Protein AF-A0A529QUU0-F1 (afdb_monomer)

Sequence (145 aa):
MWSRRPATCHAGVFCFAESCGRASVVFWCPLWCVHVLPVIAERLPASSPTPPFELSALPCRAIVLLAPDKSQHVLLRNADHALQLAVSGANILHPVCLHTQAIWPAVLLKHRLRGLECLNALSLGQQLPPRLFAPEKRGVRLSFV

pLDDT: mean 79.12, std 20.76, range [31.8, 96.94]

Secondary structure (DSSP, 8-state):
----PPP------------TTS-------TTT-TTSEEEEEEEPPTT-SSPPB-GGGSSSEEEEEE-TTS-EEEEEEETTEEEEEEEEES-TTS-EEEE--S---HHHHHHHHHHHHHHHHHHTTPPP-GGGS---TTGGGG---

Nearest PDB structures (foldseek):
  5hr9-assembly2_B  TM=6.001E-01  e=4.656E-01  African swine fever virus
  8ile-assembly1_A  TM=6.033E-01  e=5.593E-01  African swine fever virus BA71V
  8ild-assembly1_B  TM=6.026E-01  e=6.719E-01  African swine fever virus BA71V
  2qa4-assembly1_Q  TM=3.838E-01  e=2.914E+00  Haloarcula marismortui
  8hl5-assembly1_L21E  TM=4.213E-01  e=4.752E+00  Sulfolobus acidocaldarius DSM 639

Mean predicted aligned error: 10.31 Å

Foldseek 3Di:
DDDDDDDPDPDDDDDPPPPPDDDDDDDDDVVNDLLAAEKEWAADDPPDPDWFDAPVPFPFDWDWDQDPVRWIWIWTDFPSDIGIYTYDYDDNNDGTHIDDDPDDDPVSVLSNVLNVVQVVCRVVNHGRDCVSPDPDPCPVVPPDD

Radius of gyration: 16.93 Å; Cα contacts (8 Å, |Δi|>4): 180; chains: 1; bounding box: 60×31×43 Å

Structure (mmCIF, N/CA/C/O backbone):
data_AF-A0A529QUU0-F1
#
_entry.id   AF-A0A529QUU0-F1
#
loop_
_atom_site.group_PDB
_atom_site.id
_atom_site.type_symbol
_atom_site.label_atom_id
_atom_site.label_alt_id
_atom_site.label_comp_id
_atom_site.label_asym_id
_atom_site.label_entity_id
_atom_site.label_seq_id
_atom_site.pdbx_PDB_ins_code
_atom_site.Cartn_x
_atom_site.Cartn_y
_atom_site.Cartn_z
_atom_site.occupancy
_atom_site.B_iso_or_equiv
_atom_site.auth_seq_id
_atom_site.auth_comp_id
_atom_site.auth_asym_id
_atom_site.auth_atom_id
_atom_site.pdbx_PDB_model_num
ATOM 1 N N . MET A 1 1 ? 7.956 -19.078 -27.436 1.00 33.81 1 MET A N 1
ATOM 2 C CA . MET A 1 1 ? 7.760 -17.638 -27.714 1.00 33.81 1 MET A CA 1
ATOM 3 C C . MET A 1 1 ? 6.256 -17.386 -27.811 1.00 33.81 1 MET A C 1
ATOM 5 O O . MET A 1 1 ? 5.671 -17.629 -28.855 1.00 33.81 1 MET A O 1
ATOM 9 N N . TRP A 1 2 ? 5.594 -17.043 -26.699 1.00 31.80 2 TRP A N 1
ATOM 10 C CA . TRP A 1 2 ? 4.138 -16.829 -26.667 1.00 31.80 2 TRP A CA 1
ATOM 11 C C . TRP A 1 2 ? 3.824 -15.345 -26.489 1.00 31.80 2 TRP A C 1
ATOM 13 O O . TRP A 1 2 ? 4.124 -14.752 -25.456 1.00 31.80 2 TRP A O 1
ATOM 23 N N . SER A 1 3 ? 3.227 -14.764 -27.528 1.00 34.69 3 SER A N 1
ATOM 24 C CA . SER A 1 3 ? 2.717 -13.395 -27.558 1.00 34.69 3 SER A CA 1
ATOM 25 C C . SER A 1 3 ? 1.354 -13.350 -26.864 1.00 34.69 3 SER A C 1
ATOM 27 O O . SER A 1 3 ? 0.380 -13.916 -27.362 1.00 34.69 3 SER A O 1
ATOM 29 N N . ARG A 1 4 ? 1.277 -12.709 -25.691 1.00 44.31 4 ARG A N 1
ATOM 30 C CA . ARG A 1 4 ? -0.004 -12.380 -25.051 1.00 44.31 4 ARG A CA 1
ATOM 31 C C . ARG A 1 4 ? -0.532 -11.097 -25.683 1.00 44.31 4 ARG A C 1
ATOM 33 O O . ARG A 1 4 ? 0.007 -10.021 -25.444 1.00 44.31 4 ARG A O 1
ATOM 40 N N . ARG A 1 5 ? -1.594 -11.210 -26.481 1.00 37.31 5 ARG A N 1
ATOM 41 C CA . ARG A 1 5 ? -2.383 -10.047 -26.909 1.00 37.31 5 ARG A CA 1
ATOM 42 C C . ARG A 1 5 ? -3.050 -9.423 -25.670 1.00 37.31 5 ARG A C 1
ATOM 44 O O . ARG A 1 5 ? -3.604 -10.178 -24.868 1.00 37.31 5 ARG A O 1
ATOM 51 N N . PRO A 1 6 ? -3.013 -8.094 -25.484 1.00 38.84 6 PRO A N 1
ATOM 52 C CA . PRO A 1 6 ? -3.723 -7.456 -24.386 1.00 38.84 6 PRO A CA 1
ATOM 53 C C . PRO A 1 6 ? -5.230 -7.551 -24.641 1.00 38.84 6 PRO A C 1
ATOM 55 O O . PRO A 1 6 ? -5.727 -7.093 -25.668 1.00 38.84 6 PRO A O 1
ATOM 58 N N . ALA A 1 7 ? -5.954 -8.175 -23.711 1.00 40.62 7 ALA A N 1
ATOM 59 C CA . ALA A 1 7 ? -7.406 -8.117 -23.694 1.00 40.62 7 ALA A CA 1
ATOM 60 C C . ALA A 1 7 ? -7.826 -6.658 -23.466 1.00 40.62 7 ALA A C 1
ATOM 62 O O . ALA A 1 7 ? -7.434 -6.030 -22.481 1.00 40.62 7 ALA A O 1
ATOM 63 N N . THR A 1 8 ? -8.592 -6.110 -24.403 1.00 40.22 8 THR A N 1
ATOM 64 C CA . THR A 1 8 ? -9.205 -4.788 -24.299 1.00 40.22 8 THR A CA 1
ATOM 65 C C . THR A 1 8 ? -10.312 -4.837 -23.252 1.00 40.22 8 THR A C 1
ATOM 67 O O . THR A 1 8 ? -11.460 -5.158 -23.553 1.00 40.22 8 THR A O 1
ATOM 70 N N . CYS A 1 9 ? -9.966 -4.545 -22.002 1.00 39.34 9 CYS A N 1
ATOM 71 C CA . CYS A 1 9 ? -10.946 -4.298 -20.954 1.00 39.34 9 CYS A CA 1
ATOM 72 C C . CYS A 1 9 ? -11.428 -2.848 -21.085 1.00 39.34 9 CYS A C 1
ATOM 74 O O . CYS A 1 9 ? -10.652 -1.912 -20.891 1.00 39.34 9 CYS A O 1
ATOM 76 N N . HIS A 1 10 ? -12.701 -2.658 -21.438 1.00 33.59 10 HIS A N 1
ATOM 77 C CA . HIS A 1 10 ? -13.349 -1.348 -21.391 1.00 33.59 10 HIS A CA 1
ATOM 78 C C . HIS A 1 10 ? -13.259 -0.758 -19.976 1.00 33.59 10 HIS A C 1
ATOM 80 O O . HIS A 1 10 ? -13.291 -1.495 -18.989 1.00 33.59 10 HIS A O 1
ATOM 86 N N . ALA A 1 11 ? -13.153 0.571 -19.884 1.00 41.28 11 ALA A N 1
ATOM 87 C CA . ALA A 1 11 ? -13.073 1.317 -18.632 1.00 41.28 11 ALA A CA 1
ATOM 88 C C . ALA A 1 11 ? -14.357 1.145 -17.796 1.00 41.28 11 ALA A C 1
ATOM 90 O O . ALA A 1 11 ? -15.289 1.943 -17.868 1.00 41.28 11 ALA A O 1
ATOM 91 N N . GLY A 1 12 ? -14.411 0.067 -17.017 1.00 31.97 12 GLY A N 1
ATOM 92 C CA . GLY A 1 12 ? -15.415 -0.159 -15.990 1.00 31.97 12 GLY A CA 1
ATOM 93 C C . GLY A 1 12 ? -15.126 0.709 -14.768 1.00 31.97 12 GLY A C 1
ATOM 94 O O . GLY A 1 12 ? -13.986 0.841 -14.328 1.00 31.97 12 GLY A O 1
ATOM 95 N N . VAL A 1 13 ? -16.173 1.312 -14.210 1.00 33.03 13 VAL A N 1
ATOM 96 C CA . VAL A 1 13 ? -16.110 2.063 -12.952 1.00 33.03 13 VAL A CA 1
ATOM 97 C C . VAL A 1 13 ? -15.692 1.115 -11.823 1.00 33.03 13 VAL A C 1
ATOM 99 O O . VAL A 1 13 ? -16.396 0.147 -11.533 1.00 33.03 13 VAL A O 1
ATOM 102 N N . PHE A 1 14 ? -14.559 1.405 -11.178 1.00 37.00 14 PHE A N 1
ATOM 103 C CA . PHE A 1 14 ? -14.052 0.641 -10.039 1.00 37.00 14 PHE A CA 1
ATOM 104 C C . PHE A 1 14 ? -15.028 0.739 -8.867 1.00 37.00 14 PHE A C 1
ATOM 106 O O . PHE A 1 14 ? -15.216 1.805 -8.283 1.00 37.00 14 PHE A O 1
ATOM 113 N N . CYS A 1 15 ? -15.665 -0.381 -8.544 1.00 37.62 15 CYS A N 1
ATOM 114 C CA . CYS A 1 15 ? -16.454 -0.524 -7.332 1.00 37.62 15 CYS A CA 1
ATOM 115 C C . CYS A 1 15 ? -15.495 -0.965 -6.229 1.00 37.62 15 CYS A C 1
ATOM 117 O O . CYS A 1 15 ? -14.910 -2.043 -6.328 1.00 37.62 15 CYS A O 1
ATOM 119 N N . PHE A 1 16 ? -15.323 -0.157 -5.185 1.00 46.66 16 PHE A N 1
ATOM 120 C CA . PHE A 1 16 ? -14.857 -0.705 -3.919 1.00 46.66 16 PHE A CA 1
ATOM 121 C C . PHE A 1 16 ? -16.006 -1.574 -3.427 1.00 46.66 16 PHE A C 1
ATOM 123 O O . PHE A 1 16 ? -17.031 -1.051 -3.020 1.00 46.66 16 PHE A O 1
ATOM 130 N N . ALA A 1 17 ? -15.898 -2.892 -3.584 1.00 41.56 17 ALA A N 1
ATOM 131 C CA . ALA A 1 17 ? -16.876 -3.809 -3.025 1.00 41.56 17 ALA A CA 1
ATOM 132 C C . ALA A 1 17 ? -16.713 -3.801 -1.500 1.00 41.56 17 ALA A C 1
ATOM 134 O O . ALA A 1 17 ? -16.091 -4.691 -0.924 1.00 41.56 17 ALA A O 1
ATOM 135 N N . GLU A 1 18 ? -17.230 -2.767 -0.846 1.00 45.91 18 GLU A N 1
ATOM 136 C CA . GLU A 1 18 ? -17.454 -2.785 0.586 1.00 45.91 18 GLU A CA 1
ATOM 137 C C . GLU A 1 18 ? -18.806 -3.461 0.804 1.00 45.91 18 GLU A C 1
ATOM 139 O O . GLU A 1 18 ? -19.863 -2.845 0.905 1.00 45.91 18 GLU A O 1
ATOM 144 N N . SER A 1 19 ? -18.781 -4.796 0.760 1.00 39.91 19 SER A N 1
ATOM 145 C CA . SER A 1 19 ? -19.935 -5.609 1.123 1.00 39.91 19 SER A CA 1
ATOM 146 C C . SER A 1 19 ? -20.286 -5.306 2.575 1.00 39.91 19 SER A C 1
ATOM 148 O O . SER A 1 19 ? -19.638 -5.806 3.497 1.00 39.91 19 SER A O 1
ATOM 150 N N . CYS A 1 20 ? -21.340 -4.519 2.766 1.00 43.75 20 CYS A N 1
ATOM 151 C CA . CYS A 1 20 ? -22.025 -4.359 4.035 1.00 43.75 20 CYS A CA 1
ATOM 152 C C . CYS A 1 20 ? -22.290 -5.761 4.630 1.00 43.75 20 CYS A C 1
ATOM 154 O O . CYS A 1 20 ? -23.001 -6.573 4.041 1.00 43.75 20 CYS A O 1
ATOM 156 N N . GLY A 1 21 ? -21.642 -6.093 5.753 1.00 44.62 21 GLY A N 1
ATOM 157 C CA . GLY A 1 21 ? -22.068 -7.188 6.633 1.00 44.62 21 GLY A CA 1
ATOM 158 C C . GLY A 1 21 ? -21.208 -8.456 6.754 1.00 44.62 21 GLY A C 1
ATOM 159 O O . GLY A 1 21 ? -21.431 -9.195 7.709 1.00 44.62 21 GLY A O 1
ATOM 160 N N . ARG A 1 22 ? -20.209 -8.750 5.903 1.00 47.72 22 ARG A N 1
ATOM 161 C CA . ARG A 1 22 ? -19.326 -9.929 6.110 1.00 47.72 22 ARG A CA 1
ATOM 162 C C . ARG A 1 22 ? -17.887 -9.675 5.672 1.00 47.72 22 ARG A C 1
ATOM 164 O O . ARG A 1 22 ? -17.635 -8.985 4.696 1.00 47.72 22 ARG A O 1
ATOM 171 N N . ALA A 1 23 ? -16.954 -10.265 6.418 1.00 56.91 23 ALA A N 1
ATOM 172 C CA . ALA A 1 23 ? -15.499 -10.109 6.372 1.00 56.91 23 ALA A CA 1
ATOM 173 C C . ALA A 1 23 ? -14.811 -10.569 5.063 1.00 56.91 23 ALA A C 1
ATOM 175 O O . ALA A 1 23 ? -13.767 -11.220 5.111 1.00 56.91 23 ALA A O 1
ATOM 176 N N . SER A 1 24 ? -15.366 -10.259 3.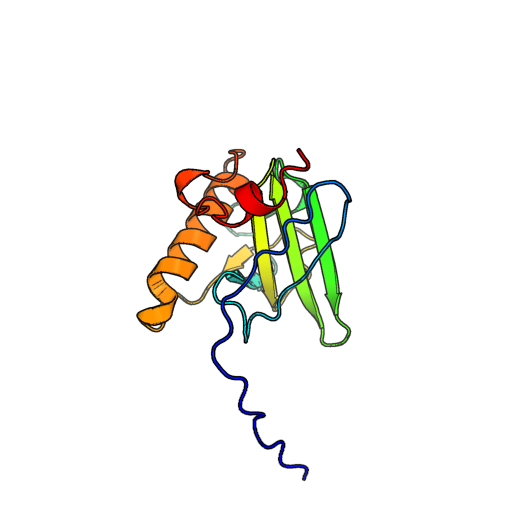889 1.00 64.56 24 SER A N 1
ATOM 177 C CA . SER A 1 24 ? -14.708 -10.538 2.617 1.00 64.56 24 SER A CA 1
ATOM 178 C C . SER A 1 24 ? -13.457 -9.675 2.488 1.00 64.56 24 SER A C 1
ATOM 180 O O . SER A 1 24 ? -13.497 -8.450 2.643 1.00 64.56 24 SER A O 1
ATOM 182 N N . VAL A 1 25 ? -12.339 -10.332 2.209 1.00 78.94 25 VAL A N 1
ATOM 183 C CA . VAL A 1 25 ? -11.059 -9.693 1.924 1.00 78.94 25 VAL A CA 1
ATOM 184 C C . VAL A 1 25 ? -10.872 -9.734 0.415 1.00 78.94 25 VAL A C 1
ATOM 186 O O . VAL A 1 25 ? -10.774 -10.812 -0.164 1.00 78.94 25 VAL A O 1
ATOM 189 N N . VAL A 1 26 ? -10.852 -8.564 -0.220 1.00 84.38 26 VAL A N 1
ATOM 190 C CA . VAL A 1 26 ? -10.652 -8.429 -1.667 1.00 84.38 26 VAL A CA 1
ATOM 191 C C . VAL A 1 26 ? -9.314 -7.744 -1.904 1.00 84.38 26 VAL A C 1
ATOM 193 O O . VAL A 1 26 ? -9.056 -6.680 -1.345 1.00 84.38 26 VAL A O 1
ATOM 196 N N . PHE A 1 27 ? -8.479 -8.352 -2.744 1.00 88.62 27 PHE A N 1
ATOM 197 C CA . PHE A 1 27 ? -7.227 -7.767 -3.208 1.00 88.62 27 PHE A CA 1
ATOM 198 C C . PHE A 1 27 ? -7.354 -7.395 -4.681 1.00 88.62 27 PHE A C 1
ATOM 200 O O . PHE A 1 27 ? -7.685 -8.228 -5.524 1.00 88.62 27 PHE A O 1
ATOM 207 N N . TRP A 1 28 ? -7.069 -6.138 -4.995 1.00 90.56 28 TRP A N 1
ATOM 208 C CA . TRP A 1 28 ? -7.067 -5.629 -6.358 1.00 90.56 28 TRP A CA 1
ATOM 209 C C . TRP A 1 28 ? -5.700 -5.790 -7.013 1.00 90.56 28 TRP A C 1
ATOM 211 O O . TRP A 1 28 ? -4.662 -5.602 -6.378 1.00 90.56 28 TRP A O 1
ATOM 221 N N . CYS A 1 29 ? -5.694 -6.071 -8.314 1.00 87.94 29 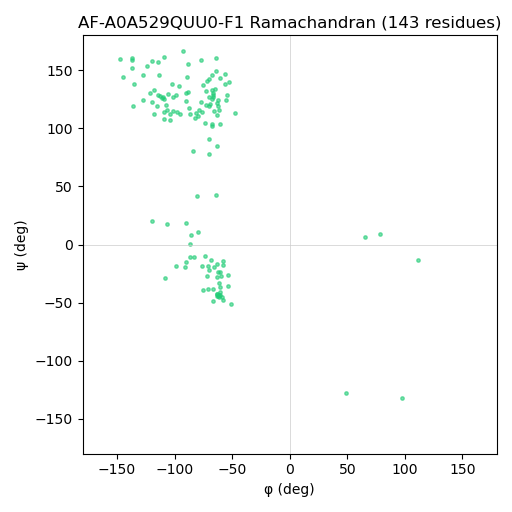CYS A N 1
ATOM 222 C CA . CYS A 1 29 ? -4.466 -6.058 -9.096 1.00 87.94 29 CYS A CA 1
ATOM 223 C C . CYS A 1 29 ? -3.964 -4.605 -9.259 1.00 87.94 29 CYS A C 1
ATOM 225 O O . CYS A 1 29 ? -4.726 -3.762 -9.750 1.00 87.94 29 CYS A O 1
ATOM 227 N N . PRO A 1 30 ? -2.697 -4.290 -8.918 1.00 88.19 30 PRO A N 1
ATOM 228 C CA . PRO A 1 30 ? -2.155 -2.929 -9.006 1.00 88.19 30 PRO A CA 1
ATOM 229 C C . PRO A 1 30 ? -2.058 -2.386 -10.439 1.00 88.19 30 PRO A C 1
ATOM 231 O O . PRO A 1 30 ? -1.982 -1.175 -10.623 1.00 88.19 30 PRO A O 1
ATOM 234 N N . LEU A 1 31 ? -2.084 -3.262 -11.451 1.00 87.12 31 LEU A N 1
ATOM 235 C CA . LEU A 1 31 ? -2.117 -2.865 -12.864 1.00 87.12 31 LEU A CA 1
ATOM 236 C C . LEU A 1 31 ? -3.467 -2.271 -13.275 1.00 87.12 31 LEU A C 1
ATOM 238 O O . LEU A 1 31 ? -3.528 -1.472 -14.203 1.00 87.12 31 LEU A O 1
ATOM 242 N N . TRP A 1 32 ? -4.539 -2.668 -12.590 1.00 87.62 32 TRP A N 1
ATOM 243 C CA . TRP A 1 32 ? -5.900 -2.273 -12.936 1.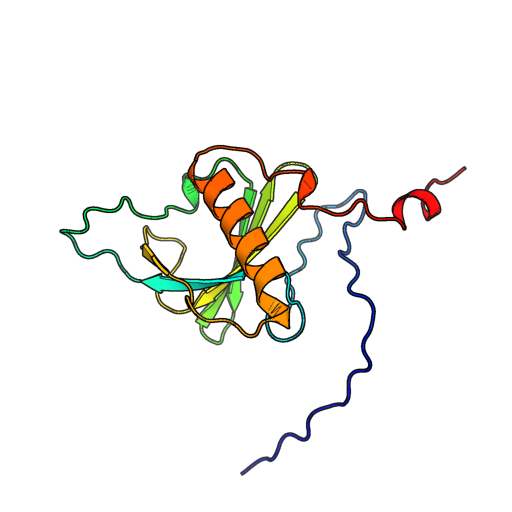00 87.62 32 TRP A CA 1
ATOM 244 C C . TRP A 1 32 ? -6.481 -1.285 -11.930 1.00 87.62 32 TRP A C 1
ATOM 246 O O . TRP A 1 32 ? -7.278 -0.447 -12.318 1.00 87.62 32 TRP A O 1
ATOM 256 N N . CYS A 1 33 ? -6.073 -1.317 -10.660 1.00 89.56 33 CYS A N 1
ATOM 257 C CA . CYS A 1 33 ? -6.604 -0.423 -9.634 1.00 89.56 33 CYS A CA 1
ATOM 258 C C . CYS A 1 33 ? -5.573 0.625 -9.198 1.00 89.56 33 CYS A C 1
ATOM 260 O O . CYS A 1 33 ? -4.646 0.341 -8.439 1.00 89.56 33 CYS A O 1
ATOM 262 N N . VAL A 1 34 ? -5.796 1.876 -9.609 1.00 89.50 34 VAL A N 1
ATOM 263 C CA . VAL A 1 34 ? -4.931 3.027 -9.277 1.00 89.50 34 VAL A CA 1
ATOM 264 C C . VAL A 1 34 ? -4.861 3.347 -7.777 1.00 89.50 34 VAL A C 1
ATOM 266 O O . VAL A 1 34 ? -3.954 4.053 -7.343 1.00 89.50 34 VAL A O 1
ATOM 269 N N . HIS A 1 35 ? -5.799 2.824 -6.981 1.00 90.44 35 HIS A N 1
ATOM 270 C CA . HIS A 1 35 ? -5.857 3.014 -5.529 1.00 90.44 35 HIS A CA 1
ATOM 271 C C . HIS A 1 35 ? -4.950 2.057 -4.749 1.00 90.44 35 HIS A C 1
ATOM 273 O O . HIS A 1 35 ? -4.747 2.262 -3.555 1.00 90.44 35 HIS A O 1
ATOM 279 N N . VAL A 1 36 ? -4.392 1.034 -5.405 1.00 93.75 36 VAL A N 1
ATOM 280 C CA . VAL A 1 36 ? -3.354 0.194 -4.803 1.00 93.75 36 VAL A CA 1
ATOM 281 C C . VAL A 1 36 ? -2.042 0.970 -4.834 1.00 93.75 36 VAL A C 1
ATOM 283 O O . VAL A 1 36 ? -1.590 1.384 -5.907 1.00 93.75 36 VAL A O 1
ATOM 286 N N . LEU A 1 37 ? -1.433 1.180 -3.668 1.00 96.12 37 LEU A N 1
ATOM 287 C CA . LEU A 1 37 ? -0.166 1.892 -3.534 1.00 96.12 37 LEU A CA 1
ATOM 288 C C . LEU A 1 37 ? 1.007 0.911 -3.721 1.00 96.12 37 LEU A C 1
ATOM 290 O O . LEU A 1 37 ? 1.193 0.032 -2.879 1.00 96.12 37 LEU A O 1
ATOM 294 N N . PRO A 1 38 ? 1.799 1.018 -4.801 1.00 95.81 38 PRO A N 1
ATOM 295 C CA . PRO A 1 38 ? 3.008 0.236 -4.954 1.00 95.81 38 PRO A CA 1
ATOM 296 C C . PRO A 1 38 ? 4.080 0.773 -4.011 1.00 95.81 38 PRO A C 1
ATOM 298 O O . PRO A 1 38 ? 4.331 1.978 -3.973 1.00 95.81 38 PRO A O 1
ATOM 301 N N . VAL A 1 39 ? 4.722 -0.132 -3.285 1.00 96.00 39 VAL A N 1
ATOM 302 C CA . VAL A 1 39 ? 5.859 0.166 -2.418 1.00 96.00 39 VAL A CA 1
ATOM 303 C C . VAL A 1 39 ? 6.934 -0.904 -2.585 1.00 96.00 39 VAL A C 1
ATOM 305 O O . VAL A 1 39 ? 6.662 -2.060 -2.921 1.00 96.00 39 VAL A O 1
ATOM 308 N N . ILE A 1 40 ? 8.175 -0.511 -2.355 1.00 95.12 40 ILE A N 1
ATOM 309 C CA . ILE A 1 40 ? 9.338 -1.387 -2.357 1.00 95.12 40 ILE A CA 1
ATOM 310 C C . ILE A 1 40 ? 9.770 -1.537 -0.903 1.00 95.12 40 ILE A C 1
ATOM 312 O O . ILE A 1 40 ? 10.057 -0.545 -0.241 1.00 95.12 40 ILE A O 1
ATOM 316 N N . ALA A 1 41 ? 9.768 -2.768 -0.406 1.00 95.12 41 ALA A N 1
ATOM 317 C CA . ALA A 1 41 ? 10.298 -3.104 0.901 1.00 95.12 41 ALA A CA 1
ATOM 318 C C . ALA A 1 41 ? 11.780 -3.456 0.765 1.00 95.12 41 ALA A C 1
ATOM 320 O O . ALA A 1 41 ? 12.150 -4.380 0.038 1.00 95.12 41 ALA A O 1
ATOM 321 N N . GLU A 1 42 ? 12.625 -2.749 1.499 1.00 93.94 42 GLU A N 1
ATOM 322 C CA . GLU A 1 42 ? 14.052 -3.027 1.598 1.00 93.94 42 GLU A CA 1
ATOM 323 C C . GLU A 1 42 ? 14.400 -3.469 3.018 1.00 93.94 42 GLU A C 1
ATOM 325 O O . GLU A 1 42 ? 13.793 -3.031 3.998 1.00 93.94 42 GLU A O 1
ATOM 330 N N . ARG A 1 43 ? 15.373 -4.376 3.145 1.00 90.81 43 ARG A N 1
ATOM 331 C CA . ARG A 1 43 ? 15.870 -4.763 4.469 1.00 90.81 43 ARG A CA 1
ATOM 332 C C . ARG A 1 43 ? 16.589 -3.572 5.082 1.00 90.81 43 ARG A C 1
ATOM 334 O O . ARG A 1 43 ? 17.426 -2.962 4.421 1.00 90.81 43 ARG A O 1
ATOM 341 N N . LEU A 1 44 ? 16.288 -3.280 6.342 1.00 82.75 44 LEU A N 1
ATOM 342 C CA . LEU A 1 44 ? 16.918 -2.167 7.033 1.00 82.75 44 LEU A CA 1
ATOM 343 C C . LEU A 1 44 ? 18.416 -2.464 7.248 1.00 82.75 44 LEU A C 1
ATOM 345 O O . LEU A 1 44 ? 18.745 -3.500 7.834 1.00 82.75 44 LEU A O 1
ATOM 349 N N . PRO A 1 45 ? 19.337 -1.592 6.804 1.00 78.31 45 PRO A N 1
ATOM 350 C CA . PRO A 1 45 ? 20.725 -1.679 7.229 1.00 78.31 45 PRO A CA 1
ATOM 351 C C . PRO A 1 45 ? 20.823 -1.344 8.723 1.00 78.31 45 PRO A C 1
ATOM 353 O O . PRO A 1 45 ? 20.099 -0.485 9.226 1.00 78.31 45 PRO A O 1
ATOM 356 N N . ALA A 1 46 ? 21.748 -1.994 9.434 1.00 72.19 46 ALA A N 1
ATOM 357 C CA . ALA A 1 46 ? 21.895 -1.864 10.889 1.00 72.19 46 ALA A CA 1
ATOM 358 C C . ALA A 1 46 ? 22.149 -0.421 11.380 1.00 72.19 46 ALA A C 1
ATOM 360 O O . ALA A 1 46 ? 21.952 -0.134 12.555 1.00 72.19 46 ALA A O 1
ATOM 361 N N . SER A 1 47 ? 22.572 0.485 10.494 1.00 75.88 47 SER A N 1
ATOM 362 C CA . SER A 1 47 ? 22.873 1.890 10.789 1.00 75.88 47 SER A CA 1
ATOM 363 C C . SER A 1 47 ? 21.829 2.881 10.250 1.00 75.88 47 SER A C 1
ATOM 365 O O . SER A 1 47 ? 22.150 4.055 10.069 1.00 75.88 47 SER A O 1
ATOM 367 N N . SER A 1 48 ? 20.615 2.434 9.906 1.00 74.69 48 SER A N 1
ATOM 368 C CA . SER A 1 48 ? 19.582 3.333 9.374 1.00 74.69 48 SER A CA 1
ATOM 369 C C . SER A 1 48 ? 19.114 4.343 10.435 1.00 74.69 48 SER A C 1
ATOM 371 O O . SER A 1 48 ? 18.710 3.923 11.520 1.00 74.69 48 SER A O 1
ATOM 373 N N . PRO A 1 49 ? 19.094 5.657 10.135 1.00 78.31 49 PRO A N 1
ATOM 374 C CA . PRO A 1 49 ? 18.567 6.674 11.046 1.00 78.31 49 PRO A CA 1
ATOM 375 C C . PRO A 1 49 ? 17.031 6.698 11.085 1.00 78.31 49 PRO A C 1
ATOM 377 O O . PRO A 1 49 ? 16.442 7.266 12.002 1.00 78.31 49 PRO A O 1
ATOM 380 N N . THR A 1 50 ? 16.369 6.119 10.080 1.00 80.88 50 THR A N 1
ATOM 381 C CA . THR A 1 50 ? 14.907 6.064 9.993 1.00 80.88 50 THR A CA 1
ATOM 382 C C . THR A 1 50 ? 14.396 4.816 10.711 1.00 80.88 50 THR A C 1
ATOM 384 O O . THR A 1 50 ? 14.922 3.728 10.439 1.00 80.88 50 THR A O 1
ATOM 387 N N . PRO A 1 51 ? 13.381 4.938 11.592 1.00 85.50 51 PRO A N 1
ATOM 388 C CA . PRO A 1 51 ? 12.775 3.778 12.230 1.00 85.50 51 PRO A CA 1
ATOM 389 C C . PRO A 1 51 ? 12.175 2.843 11.170 1.00 85.50 51 PRO A C 1
ATOM 391 O O . PRO A 1 51 ? 11.644 3.323 10.161 1.00 85.50 51 PRO A O 1
ATOM 394 N N . PRO A 1 52 ? 12.254 1.51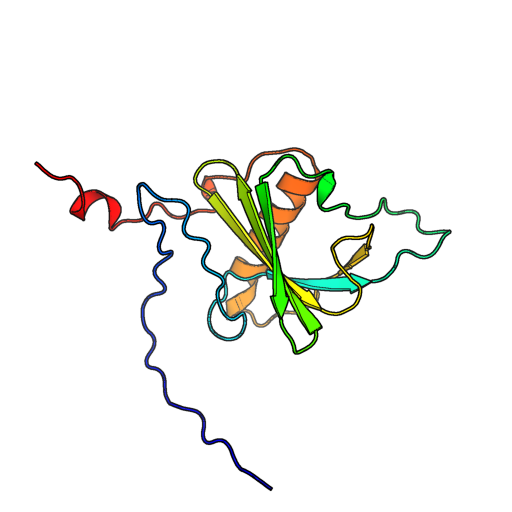8 11.368 1.00 91.62 52 PRO A N 1
ATOM 395 C CA . PRO A 1 52 ? 11.664 0.581 10.430 1.00 91.62 52 PRO A CA 1
ATOM 396 C C . PRO A 1 52 ? 10.146 0.731 10.379 1.00 91.62 52 PRO A C 1
ATOM 398 O O . PRO A 1 52 ? 9.481 1.015 11.374 1.00 91.62 52 PRO A O 1
ATOM 401 N N . PHE A 1 53 ? 9.591 0.450 9.208 1.00 92.75 53 PHE A N 1
ATOM 402 C CA . PHE A 1 53 ? 8.186 0.124 9.082 1.00 92.75 53 PHE A CA 1
ATOM 403 C C . PHE A 1 53 ? 7.951 -1.282 9.638 1.00 92.75 53 PHE A C 1
ATOM 405 O O . PHE A 1 53 ? 8.495 -2.265 9.127 1.00 92.75 53 PHE A O 1
ATOM 412 N N . GLU A 1 54 ? 7.105 -1.369 10.660 1.00 93.31 54 GLU A 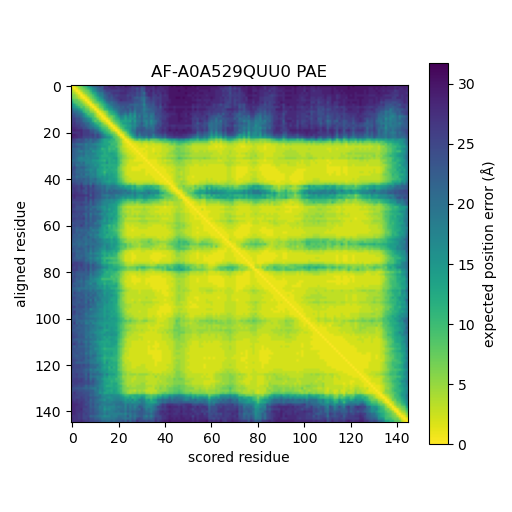N 1
ATOM 413 C CA . GLU A 1 54 ? 6.689 -2.626 11.271 1.00 93.31 54 GLU A CA 1
ATOM 414 C C . GLU A 1 54 ? 5.183 -2.807 11.123 1.00 93.31 54 GLU A C 1
ATOM 416 O O . GLU A 1 54 ? 4.383 -2.094 11.729 1.00 93.31 54 GLU A O 1
ATOM 421 N N . LEU A 1 55 ? 4.783 -3.795 10.320 1.00 94.19 55 LEU A N 1
ATOM 422 C CA . LEU A 1 55 ? 3.374 -4.040 10.023 1.00 94.19 55 LEU A CA 1
ATOM 423 C C . LEU A 1 55 ? 2.552 -4.353 11.285 1.00 94.19 55 LEU A C 1
ATOM 425 O O . LEU A 1 55 ? 1.401 -3.934 11.393 1.00 94.19 55 LEU A O 1
ATOM 429 N N . SER A 1 56 ? 3.148 -5.071 12.239 1.00 92.56 56 SER A N 1
ATOM 430 C CA . SER A 1 56 ? 2.533 -5.442 13.518 1.00 92.56 56 SER A CA 1
ATOM 431 C C . SER A 1 56 ? 2.347 -4.271 14.483 1.00 92.56 56 SER A C 1
ATOM 433 O O . SER A 1 56 ? 1.555 -4.393 15.411 1.00 92.56 56 SER A O 1
ATOM 435 N N . ALA A 1 57 ? 3.061 -3.159 14.283 1.00 92.56 57 ALA A N 1
ATOM 436 C CA . ALA A 1 57 ? 2.971 -1.978 15.140 1.00 92.56 57 ALA A CA 1
ATOM 437 C C . ALA A 1 57 ? 1.842 -1.017 14.724 1.00 92.56 57 ALA A C 1
ATOM 439 O O . ALA A 1 57 ? 1.523 -0.083 15.458 1.00 92.56 57 ALA A O 1
ATOM 440 N N . LEU A 1 58 ? 1.230 -1.221 13.551 1.00 93.06 58 LEU A N 1
ATOM 441 C CA . LEU A 1 58 ? 0.181 -0.334 13.057 1.00 93.06 58 LEU A CA 1
ATOM 442 C C . LEU A 1 58 ? -1.123 -0.496 13.859 1.00 93.06 58 LEU A C 1
ATOM 444 O O . LEU A 1 58 ? -1.549 -1.623 14.118 1.00 93.06 58 LEU A O 1
ATOM 448 N N . PRO A 1 59 ? -1.851 0.599 14.151 1.00 91.19 59 PRO A N 1
ATOM 449 C CA . PRO A 1 59 ? -3.117 0.572 14.891 1.00 91.19 59 PRO A CA 1
ATOM 450 C C . PRO A 1 59 ? -4.299 0.174 13.986 1.00 91.19 59 PRO A C 1
ATOM 452 O O . PRO A 1 59 ? -5.357 0.805 13.987 1.00 91.19 59 PRO A O 1
ATOM 455 N N . CYS A 1 60 ? -4.111 -0.818 13.118 1.00 90.31 60 CYS A N 1
ATOM 456 C CA . CYS A 1 60 ? -5.111 -1.233 12.143 1.00 90.31 60 CYS A CA 1
ATOM 457 C C . CYS A 1 60 ? -5.031 -2.736 11.885 1.00 90.31 60 CYS A C 1
ATOM 459 O O . CYS A 1 60 ? -4.012 -3.381 12.129 1.00 90.31 60 CYS A O 1
ATOM 461 N N . ARG A 1 61 ? -6.112 -3.315 11.361 1.00 91.69 61 ARG A N 1
ATOM 462 C CA . ARG A 1 61 ? -6.101 -4.722 10.969 1.00 91.69 61 ARG A CA 1
ATOM 463 C C . ARG A 1 61 ? -5.347 -4.861 9.651 1.00 91.69 61 ARG A C 1
ATOM 465 O O . ARG A 1 61 ? -5.835 -4.409 8.618 1.00 91.69 61 ARG A O 1
ATOM 472 N N . ALA A 1 62 ? -4.205 -5.536 9.680 1.00 93.69 62 ALA A N 1
ATOM 473 C CA . ALA A 1 62 ? -3.450 -5.892 8.486 1.00 93.69 62 ALA A CA 1
ATOM 474 C C . ALA A 1 62 ? -3.784 -7.317 8.024 1.00 93.69 62 ALA A C 1
ATOM 476 O O . ALA A 1 62 ? -3.868 -8.245 8.828 1.00 93.69 62 ALA A O 1
ATOM 477 N N . ILE A 1 63 ? -3.964 -7.499 6.718 1.00 94.38 63 ILE A N 1
ATOM 478 C CA . ILE A 1 63 ? -4.112 -8.813 6.086 1.00 94.38 63 ILE A CA 1
ATOM 479 C C . ILE A 1 63 ? -3.096 -8.899 4.957 1.00 94.38 63 ILE A C 1
ATOM 481 O O . ILE A 1 63 ? -3.082 -8.039 4.079 1.00 94.38 63 ILE A O 1
ATOM 485 N N . VAL A 1 64 ? -2.253 -9.929 4.985 1.00 95.19 64 VAL A N 1
ATOM 486 C CA . VAL A 1 64 ? -1.178 -10.121 4.006 1.00 95.19 64 VAL A CA 1
ATOM 487 C C . VAL A 1 64 ? -1.509 -11.302 3.106 1.00 95.19 64 VAL A C 1
ATOM 489 O O . VAL A 1 64 ? -1.771 -12.403 3.584 1.00 95.19 64 VAL A O 1
ATOM 492 N N . LEU A 1 65 ? -1.477 -11.067 1.799 1.00 93.88 65 LEU A N 1
ATOM 493 C CA . LEU A 1 65 ? -1.533 -12.090 0.766 1.00 93.88 65 LEU A CA 1
ATOM 494 C C . LEU A 1 65 ? -0.140 -12.234 0.153 1.00 93.88 65 LEU A C 1
ATOM 496 O O . LEU A 1 65 ? 0.371 -11.301 -0.466 1.00 93.88 65 LEU A O 1
ATOM 500 N N . LEU A 1 66 ? 0.456 -13.411 0.324 1.00 92.06 66 LEU A N 1
ATOM 501 C CA . LEU A 1 66 ? 1.706 -13.794 -0.325 1.00 92.06 66 LEU A CA 1
ATOM 502 C C . LEU A 1 66 ? 1.355 -14.582 -1.585 1.00 92.06 66 LEU A C 1
ATOM 504 O O . LEU A 1 66 ? 0.801 -15.678 -1.495 1.00 92.06 66 LEU A O 1
ATOM 508 N N . ALA A 1 67 ? 1.633 -14.018 -2.755 1.00 84.81 67 ALA A N 1
ATOM 509 C CA . ALA A 1 67 ? 1.380 -14.697 -4.014 1.00 84.81 67 ALA A CA 1
ATOM 510 C C . ALA A 1 67 ? 2.589 -15.562 -4.437 1.00 84.81 67 ALA A C 1
ATOM 512 O O . ALA A 1 67 ? 3.730 -15.283 -4.049 1.00 84.81 67 ALA A O 1
ATOM 513 N N . PRO A 1 68 ? 2.374 -16.618 -5.249 1.00 83.38 68 PRO A N 1
ATOM 514 C CA . PRO A 1 68 ? 3.446 -17.525 -5.680 1.00 83.38 68 PRO A CA 1
ATOM 515 C C . PRO A 1 68 ? 4.577 -16.848 -6.469 1.00 83.38 68 PRO A C 1
ATOM 517 O O . PRO A 1 68 ? 5.701 -17.342 -6.495 1.00 83.38 68 PRO A O 1
ATOM 520 N N . ASP A 1 69 ? 4.296 -15.707 -7.098 1.00 82.00 69 ASP A N 1
ATOM 521 C CA . ASP A 1 69 ? 5.256 -14.887 -7.843 1.00 82.00 69 ASP A CA 1
ATOM 522 C C . ASP A 1 69 ? 6.129 -13.998 -6.938 1.00 82.00 69 ASP A C 1
ATOM 524 O O . ASP A 1 69 ? 6.847 -13.129 -7.431 1.00 82.00 69 ASP A O 1
ATOM 528 N N . LYS A 1 70 ? 6.089 -14.226 -5.616 1.00 82.31 70 LYS A N 1
ATOM 529 C CA . LYS A 1 70 ? 6.755 -13.427 -4.575 1.00 82.31 70 LYS A CA 1
ATOM 530 C C . LYS A 1 70 ? 6.208 -12.004 -4.453 1.00 82.31 70 LYS A C 1
ATOM 532 O O . LYS A 1 70 ? 6.768 -11.217 -3.687 1.00 82.31 70 LYS A O 1
ATOM 537 N N . SER A 1 71 ? 5.130 -11.665 -5.164 1.00 84.56 71 SER A N 1
ATOM 538 C CA . SER A 1 71 ? 4.417 -10.425 -4.900 1.00 84.56 71 SER A CA 1
ATOM 539 C C . SER A 1 71 ? 3.688 -10.533 -3.565 1.00 84.56 71 SER A C 1
ATOM 541 O O . SER A 1 71 ? 3.201 -11.592 -3.156 1.00 84.56 71 SER A O 1
ATOM 543 N N . GLN A 1 72 ? 3.680 -9.427 -2.836 1.00 94.56 72 GLN A N 1
ATOM 544 C CA . GLN A 1 72 ? 3.070 -9.347 -1.524 1.00 94.56 72 GLN A CA 1
ATOM 545 C C . GLN A 1 72 ? 2.008 -8.261 -1.588 1.00 94.56 72 GLN A C 1
ATOM 547 O O . GLN A 1 72 ? 2.264 -7.148 -2.046 1.00 94.56 72 GLN A O 1
ATOM 552 N N . HIS A 1 73 ? 0.803 -8.565 -1.132 1.00 95.25 73 HIS A N 1
ATOM 553 C CA . HIS A 1 73 ? -0.259 -7.579 -1.025 1.00 95.25 73 HIS A CA 1
ATOM 554 C C . HIS A 1 73 ? -0.661 -7.421 0.427 1.00 95.25 73 HIS A C 1
ATOM 556 O O . HIS A 1 73 ? -0.890 -8.406 1.123 1.00 95.25 73 HIS A O 1
ATOM 562 N N . VAL A 1 74 ? -0.770 -6.178 0.880 1.00 96.00 74 VAL A N 1
ATOM 563 C CA . VAL A 1 74 ? -1.166 -5.868 2.254 1.00 96.00 74 VAL A CA 1
ATOM 564 C C . VAL A 1 74 ? -2.436 -5.047 2.214 1.00 96.00 74 VAL A C 1
ATOM 566 O O . VAL A 1 74 ? -2.463 -3.993 1.589 1.00 96.00 74 VAL A O 1
ATOM 569 N N . LEU A 1 75 ? -3.487 -5.522 2.872 1.00 95.19 75 LEU A N 1
ATOM 570 C CA . LEU A 1 75 ? -4.715 -4.772 3.084 1.00 95.19 75 LEU A CA 1
ATOM 571 C C . LEU A 1 75 ? -4.740 -4.273 4.528 1.00 95.19 75 LEU A C 1
ATOM 573 O O . LEU A 1 75 ? -4.850 -5.070 5.459 1.00 95.19 75 LEU A O 1
ATOM 577 N N . LEU A 1 76 ? -4.640 -2.960 4.699 1.00 93.88 76 LEU A N 1
ATOM 578 C CA . LEU A 1 76 ? -4.716 -2.263 5.978 1.00 93.88 76 LEU A CA 1
ATOM 579 C C . LEU A 1 76 ? -6.136 -1.734 6.151 1.00 93.88 76 LEU A C 1
ATOM 581 O O . LEU A 1 76 ? -6.566 -0.880 5.378 1.00 93.88 76 LEU A O 1
ATOM 585 N N . ARG A 1 77 ? -6.875 -2.250 7.133 1.00 90.12 77 ARG A N 1
ATOM 586 C CA . ARG A 1 77 ? -8.258 -1.851 7.422 1.00 90.12 77 ARG A CA 1
ATOM 587 C C . ARG A 1 77 ? -8.329 -1.104 8.744 1.00 90.12 77 ARG A C 1
ATOM 589 O O . ARG A 1 77 ? -7.899 -1.625 9.774 1.00 90.12 77 ARG A O 1
ATOM 596 N N . ASN A 1 78 ? -8.906 0.089 8.709 1.00 84.94 78 ASN A N 1
ATOM 597 C CA . ASN A 1 78 ? -9.170 0.912 9.880 1.00 84.94 78 ASN A CA 1
ATOM 598 C C . ASN A 1 78 ? -10.587 1.485 9.758 1.00 84.94 78 ASN A C 1
ATOM 600 O O . ASN A 1 78 ? -10.870 2.177 8.781 1.00 84.94 78 ASN A O 1
ATOM 604 N N . ALA A 1 79 ? -11.458 1.163 10.719 1.00 79.81 79 ALA A N 1
ATOM 605 C CA . ALA A 1 79 ? -12.894 1.440 10.648 1.00 79.81 79 ALA A CA 1
ATOM 606 C C . ALA A 1 79 ? -13.492 0.988 9.293 1.00 79.81 79 ALA A C 1
ATOM 608 O O . ALA A 1 79 ? -13.257 -0.150 8.873 1.00 79.81 79 ALA A O 1
ATOM 609 N N . ASP A 1 80 ? -14.199 1.884 8.603 1.00 78.31 80 ASP A N 1
ATOM 610 C CA . ASP A 1 80 ? -14.859 1.661 7.306 1.00 78.31 80 ASP A CA 1
ATOM 611 C C . ASP A 1 80 ? -13.948 1.981 6.109 1.00 78.31 80 ASP A C 1
ATOM 613 O O . ASP A 1 80 ? -14.394 2.286 5.005 1.00 78.31 80 ASP A O 1
ATOM 617 N N . HIS A 1 81 ? -12.633 2.030 6.327 1.00 85.62 81 HIS A N 1
ATOM 618 C CA . HIS A 1 81 ? -11.677 2.415 5.301 1.00 85.62 81 HIS A CA 1
ATOM 619 C C . HIS A 1 81 ? -10.572 1.378 5.161 1.00 85.62 81 HIS A C 1
ATOM 621 O O . HIS A 1 81 ? -10.130 0.740 6.123 1.00 85.62 81 HIS A O 1
ATOM 627 N N . ALA A 1 82 ? -10.099 1.218 3.927 1.00 89.94 82 ALA A N 1
ATOM 628 C CA . ALA A 1 82 ? -9.031 0.290 3.608 1.00 89.94 82 ALA A CA 1
ATOM 629 C C . ALA A 1 82 ? -7.989 0.920 2.682 1.00 89.94 82 ALA A C 1
ATOM 631 O O . ALA A 1 82 ? -8.321 1.595 1.707 1.00 89.94 82 ALA A O 1
ATOM 632 N N . LEU A 1 83 ? -6.719 0.648 2.966 1.00 93.69 83 LEU A N 1
ATOM 633 C CA . LEU A 1 83 ? -5.585 0.937 2.096 1.00 93.69 83 LEU A CA 1
ATOM 634 C C . LEU A 1 83 ? -4.964 -0.387 1.651 1.00 93.69 83 LEU A C 1
ATOM 636 O O . LEU A 1 83 ? -4.634 -1.225 2.486 1.00 93.69 83 LEU A O 1
ATOM 640 N N . GLN A 1 84 ? -4.775 -0.569 0.343 1.00 95.38 84 GLN A N 1
ATOM 641 C CA . GLN A 1 84 ? -4.056 -1.724 -0.187 1.00 95.38 84 GLN A CA 1
ATOM 642 C C . GLN A 1 84 ? -2.664 -1.316 -0.671 1.00 95.38 84 GLN A C 1
ATOM 644 O O . GLN A 1 84 ? -2.524 -0.396 -1.478 1.00 95.38 84 GLN A O 1
ATOM 649 N N . LEU A 1 85 ? -1.650 -2.051 -0.225 1.00 96.94 85 LEU A N 1
ATOM 650 C CA . LEU A 1 85 ? -0.275 -1.955 -0.694 1.00 96.94 85 LEU A CA 1
ATOM 651 C C . LEU A 1 85 ? 0.027 -3.113 -1.650 1.00 96.94 85 LEU A C 1
ATOM 653 O O . LEU A 1 85 ? -0.357 -4.257 -1.394 1.00 96.94 85 LEU A O 1
ATOM 657 N N . ALA A 1 86 ? 0.732 -2.824 -2.739 1.00 96.31 86 ALA A N 1
ATOM 658 C CA . ALA A 1 86 ? 1.428 -3.828 -3.537 1.00 96.31 86 ALA A CA 1
ATOM 659 C C . ALA A 1 86 ? 2.917 -3.720 -3.211 1.00 96.31 86 ALA A C 1
ATOM 661 O O . ALA A 1 86 ? 3.566 -2.745 -3.581 1.00 96.31 86 ALA A O 1
ATOM 662 N N . VAL A 1 87 ? 3.429 -4.697 -2.476 1.00 95.94 87 VAL A N 1
ATOM 663 C CA . VAL A 1 87 ? 4.783 -4.710 -1.939 1.00 95.94 87 VAL A CA 1
ATOM 664 C C . VAL A 1 87 ? 5.658 -5.613 -2.804 1.00 95.94 87 VAL A C 1
ATOM 666 O O . VAL A 1 87 ? 5.346 -6.782 -3.044 1.00 95.94 87 VAL A O 1
ATOM 669 N N . SER A 1 88 ? 6.773 -5.058 -3.260 1.00 94.06 88 SER A N 1
ATOM 670 C CA . SER A 1 88 ? 7.864 -5.798 -3.903 1.00 94.06 88 SER A CA 1
ATOM 671 C C . SER A 1 88 ? 9.126 -5.750 -3.043 1.00 94.06 88 SER A C 1
ATOM 673 O O . SER A 1 88 ? 9.282 -4.823 -2.254 1.00 94.06 88 SER A O 1
ATOM 675 N N . GLY A 1 89 ? 10.039 -6.706 -3.215 1.00 93.44 89 GLY A N 1
ATOM 676 C CA . GLY A 1 89 ? 11.314 -6.734 -2.492 1.00 93.44 89 GLY A CA 1
ATOM 677 C C . GLY A 1 89 ? 11.290 -7.647 -1.265 1.00 93.44 89 GLY A C 1
ATOM 678 O O . GLY A 1 89 ? 10.899 -8.811 -1.361 1.00 93.44 89 GLY A O 1
ATOM 679 N N . ALA A 1 90 ? 11.772 -7.143 -0.130 1.00 93.69 90 ALA A N 1
ATOM 680 C CA . ALA A 1 90 ? 11.879 -7.874 1.128 1.00 93.69 90 ALA A CA 1
ATOM 681 C C . ALA A 1 90 ? 10.508 -8.296 1.692 1.00 93.69 90 ALA A C 1
ATOM 683 O O . ALA A 1 90 ? 9.461 -7.764 1.323 1.00 93.69 90 ALA A O 1
ATOM 684 N N . ASN A 1 91 ? 10.513 -9.281 2.593 1.00 93.31 91 ASN A N 1
ATOM 685 C CA . ASN A 1 91 ? 9.299 -9.771 3.246 1.00 93.31 91 ASN A CA 1
ATOM 686 C C . ASN A 1 91 ? 8.752 -8.721 4.230 1.00 93.31 91 ASN A C 1
ATOM 688 O O . ASN A 1 91 ? 9.429 -8.386 5.200 1.00 93.31 91 ASN A O 1
ATOM 692 N N . ILE A 1 92 ? 7.524 -8.253 3.990 1.00 94.38 92 ILE A N 1
ATOM 693 C CA . ILE A 1 92 ? 6.838 -7.208 4.768 1.00 94.38 92 ILE A CA 1
ATOM 694 C C 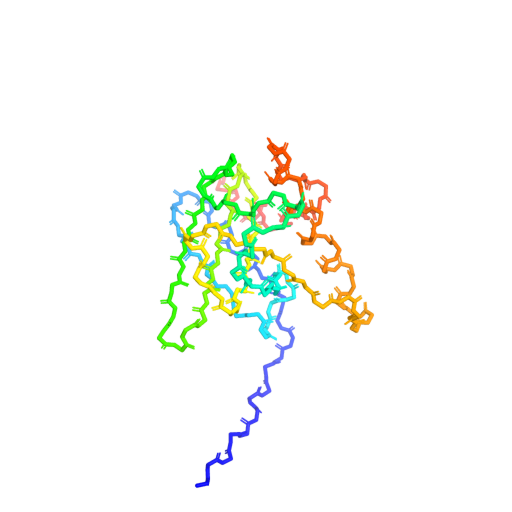. ILE A 1 92 ? 6.455 -7.644 6.189 1.00 94.38 92 ILE A C 1
ATOM 696 O O . ILE A 1 92 ? 6.090 -6.814 7.015 1.00 94.38 92 ILE A O 1
ATOM 700 N N . LEU A 1 93 ? 6.513 -8.949 6.478 1.00 93.50 93 LEU A N 1
ATOM 701 C CA . LEU A 1 93 ? 6.267 -9.494 7.816 1.00 93.50 93 LEU A CA 1
ATOM 702 C C . LEU A 1 93 ? 7.418 -9.217 8.796 1.00 93.50 93 LEU A C 1
ATOM 704 O O . LEU A 1 93 ? 7.268 -9.460 9.990 1.00 93.50 93 LEU A O 1
ATOM 708 N N . HIS A 1 94 ? 8.555 -8.724 8.305 1.00 93.56 94 HIS A N 1
ATOM 709 C CA . HIS A 1 94 ? 9.674 -8.271 9.125 1.00 93.56 94 HIS A CA 1
ATOM 710 C C . HIS A 1 94 ? 9.806 -6.743 9.067 1.00 93.56 94 HIS A C 1
ATOM 712 O O . HIS A 1 94 ? 9.302 -6.130 8.124 1.00 93.56 94 HIS A O 1
ATOM 718 N N . PRO A 1 95 ? 10.506 -6.125 10.036 1.00 93.31 95 PRO A N 1
ATOM 719 C CA . PRO A 1 95 ? 10.842 -4.707 9.975 1.00 93.31 95 PRO A CA 1
ATOM 720 C C . PRO A 1 95 ? 11.589 -4.368 8.672 1.00 93.31 95 PRO A C 1
ATOM 722 O O . PRO A 1 95 ? 12.617 -4.977 8.357 1.00 93.31 95 PRO A O 1
ATOM 725 N N . VAL A 1 96 ? 11.068 -3.412 7.899 1.00 94.38 96 VAL A N 1
ATOM 726 C CA . VAL A 1 96 ? 11.610 -3.014 6.584 1.00 94.38 96 VAL A CA 1
ATOM 727 C C . VAL A 1 96 ? 11.636 -1.499 6.423 1.00 94.38 96 VAL A C 1
ATOM 729 O O . VAL A 1 96 ? 10.910 -0.779 7.097 1.00 94.38 96 VAL A O 1
ATOM 732 N N . CYS A 1 97 ? 12.441 -1.000 5.490 1.00 93.88 97 CYS A N 1
ATOM 733 C CA . CYS A 1 97 ? 12.289 0.356 4.980 1.00 93.88 97 CYS A CA 1
ATOM 734 C C . CYS A 1 97 ? 11.345 0.333 3.771 1.00 93.88 97 CYS A C 1
ATOM 736 O O . CYS A 1 97 ? 11.509 -0.500 2.877 1.00 93.88 97 CYS A O 1
ATOM 738 N N . LEU A 1 98 ? 10.341 1.213 3.749 1.00 93.88 98 LEU A N 1
ATOM 739 C CA . LEU A 1 98 ? 9.420 1.331 2.620 1.00 93.88 98 LEU A CA 1
ATOM 740 C C . LEU A 1 98 ? 9.817 2.491 1.716 1.00 93.88 98 LEU A C 1
ATOM 742 O O . LEU A 1 98 ? 9.927 3.635 2.151 1.00 93.88 98 LEU A O 1
ATOM 746 N N . HIS A 1 99 ? 9.932 2.192 0.430 1.00 92.94 99 HIS A N 1
ATOM 747 C CA . HIS A 1 99 ? 10.210 3.155 -0.621 1.00 92.94 99 HIS A CA 1
ATOM 748 C C . HIS A 1 99 ? 9.080 3.173 -1.647 1.00 92.94 99 HIS A C 1
ATOM 750 O O . HIS A 1 99 ? 8.330 2.213 -1.817 1.00 92.94 99 HIS A O 1
ATOM 756 N N . THR A 1 100 ? 8.972 4.272 -2.379 1.00 93.62 100 THR A N 1
ATOM 757 C CA . THR A 1 100 ? 8.108 4.392 -3.554 1.00 93.62 100 THR A CA 1
ATOM 758 C C . THR A 1 100 ? 8.871 5.129 -4.643 1.00 93.62 100 THR A C 1
ATOM 760 O O . THR A 1 100 ? 9.809 5.875 -4.367 1.00 93.62 100 THR A O 1
ATOM 763 N N . GLN A 1 101 ? 8.441 4.965 -5.892 1.00 91.56 101 GLN A N 1
ATOM 764 C CA . GLN A 1 101 ? 8.850 5.873 -6.960 1.00 91.56 101 GLN A CA 1
ATOM 765 C C . GLN A 1 101 ? 8.480 7.310 -6.579 1.00 91.56 101 GLN A C 1
ATOM 767 O O . GLN A 1 101 ? 7.388 7.531 -6.063 1.00 91.56 101 GLN A O 1
ATOM 772 N N . ALA A 1 102 ? 9.375 8.261 -6.842 1.00 90.19 102 ALA A N 1
ATOM 773 C CA . ALA A 1 102 ? 9.139 9.684 -6.588 1.00 90.19 102 ALA A CA 1
ATOM 774 C C . ALA A 1 102 ? 8.521 10.412 -7.795 1.00 90.19 102 ALA A C 1
ATOM 776 O O . ALA A 1 102 ? 7.951 11.489 -7.650 1.00 90.19 102 ALA A O 1
ATOM 777 N N . ILE A 1 103 ? 8.633 9.826 -8.990 1.00 93.69 103 ILE A N 1
ATOM 778 C CA . ILE A 1 103 ? 8.139 10.400 -10.242 1.00 93.69 103 ILE A CA 1
ATOM 779 C C . ILE A 1 103 ? 7.036 9.493 -10.769 1.00 93.69 103 ILE A C 1
ATOM 781 O O . ILE A 1 103 ? 7.271 8.319 -11.059 1.00 93.69 103 ILE A O 1
ATOM 785 N N . TRP A 1 104 ? 5.833 10.045 -10.909 1.00 92.06 104 TRP A N 1
ATOM 786 C CA . TRP A 1 104 ? 4.677 9.329 -11.438 1.00 92.06 104 TRP A CA 1
ATOM 787 C C . TRP A 1 104 ? 4.085 10.053 -12.646 1.00 92.06 104 TRP A C 1
ATOM 789 O O . TRP A 1 104 ? 4.145 11.283 -12.717 1.00 92.06 104 TRP A O 1
ATOM 799 N N . PRO A 1 105 ? 3.420 9.321 -13.557 1.00 93.44 105 PRO A N 1
ATOM 800 C CA . PRO A 1 105 ? 2.520 9.929 -14.526 1.00 93.44 105 PRO A CA 1
ATOM 801 C C . PRO A 1 105 ? 1.489 10.825 -13.827 1.00 93.44 105 PRO A C 1
ATOM 803 O O . PRO A 1 105 ? 0.929 10.439 -12.797 1.00 93.44 105 PRO A O 1
ATOM 806 N N . ALA A 1 106 ? 1.185 11.987 -14.412 1.00 93.44 106 ALA A N 1
ATOM 807 C CA . ALA A 1 106 ? 0.275 12.975 -13.821 1.00 93.44 106 ALA A CA 1
ATOM 808 C C . ALA A 1 106 ? -1.097 12.381 -13.446 1.00 93.44 106 ALA A C 1
ATOM 810 O O . ALA A 1 106 ? -1.658 12.709 -12.403 1.00 93.44 106 ALA A O 1
ATOM 811 N N . VAL A 1 107 ? -1.592 11.431 -14.248 1.00 91.19 107 VAL A N 1
ATOM 812 C CA . VAL A 1 107 ? -2.860 10.719 -14.010 1.00 91.19 107 VAL A CA 1
ATOM 813 C C . VAL A 1 107 ? -2.876 9.903 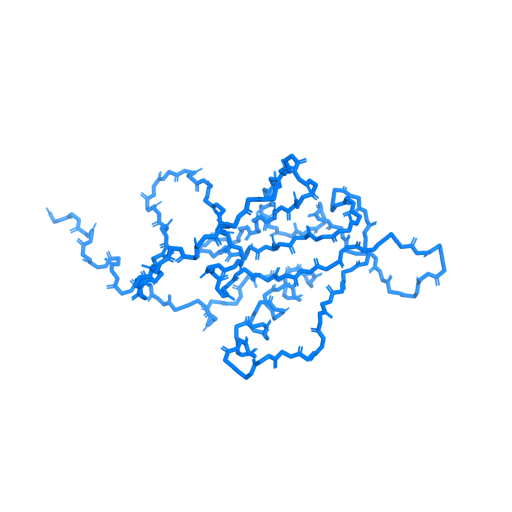-12.710 1.00 91.19 107 VAL A C 1
ATOM 815 O O . VAL A 1 107 ? -3.943 9.649 -12.160 1.00 91.19 107 VAL A O 1
ATOM 818 N N . LEU A 1 108 ? -1.710 9.504 -12.190 1.00 91.69 108 LEU A N 1
ATOM 819 C CA . LEU A 1 108 ? -1.585 8.729 -10.953 1.00 91.69 108 LEU A CA 1
ATOM 820 C C . LEU A 1 108 ? -1.248 9.593 -9.737 1.00 91.69 108 LEU A C 1
ATOM 822 O O . LEU A 1 108 ? -1.470 9.145 -8.613 1.00 91.69 108 LEU A O 1
ATOM 826 N N . LEU A 1 109 ? -0.738 10.813 -9.935 1.00 9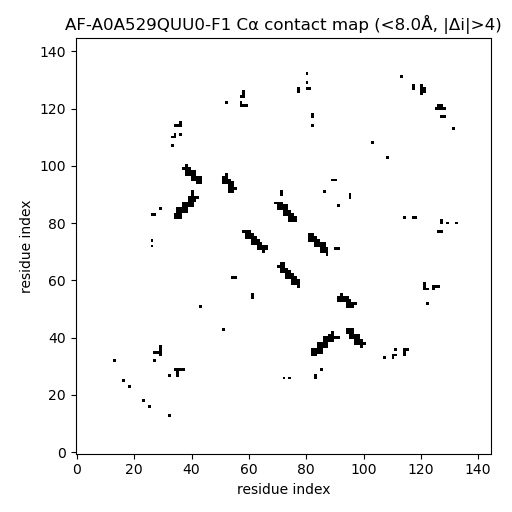3.12 109 LEU A N 1
ATOM 827 C CA . LEU A 1 109 ? -0.176 11.654 -8.874 1.00 93.12 109 LEU A CA 1
ATOM 828 C C . LEU A 1 109 ? -1.127 11.804 -7.681 1.00 93.12 109 LEU A C 1
ATOM 830 O O . LEU A 1 109 ? -0.756 11.511 -6.546 1.00 93.12 109 LEU A O 1
ATOM 834 N N . LYS A 1 110 ? -2.387 12.174 -7.938 1.00 91.94 110 LYS A N 1
ATOM 835 C CA . LYS A 1 110 ? -3.396 12.354 -6.884 1.00 91.94 110 LYS A CA 1
ATOM 836 C C . LYS A 1 110 ? -3.647 11.067 -6.089 1.00 91.94 110 LYS A C 1
ATOM 838 O O . LYS A 1 110 ? -3.783 11.115 -4.870 1.00 91.94 110 LYS A O 1
ATOM 843 N N . HIS A 1 111 ? -3.696 9.919 -6.763 1.00 91.00 111 HIS A N 1
ATOM 844 C CA . HIS A 1 111 ? -3.916 8.624 -6.116 1.00 91.00 111 HIS A CA 1
ATOM 845 C C . HIS A 1 111 ? -2.703 8.186 -5.289 1.00 91.00 111 HIS A C 1
ATOM 847 O O . HIS A 1 111 ? -2.870 7.657 -4.193 1.00 91.00 111 HIS A O 1
ATOM 853 N N . ARG A 1 112 ? -1.487 8.443 -5.787 1.00 94.69 112 ARG A N 1
ATOM 854 C CA . ARG A 1 112 ? -0.231 8.123 -5.096 1.00 94.69 112 ARG A CA 1
ATOM 855 C C . ARG A 1 112 ? -0.058 8.960 -3.837 1.00 94.69 112 ARG A C 1
ATOM 857 O O . ARG A 1 112 ? 0.161 8.389 -2.774 1.00 94.69 112 ARG A O 1
ATOM 864 N N . LEU A 1 113 ? -0.261 10.274 -3.937 1.00 94.69 113 LEU A N 1
ATOM 865 C CA . LEU A 1 113 ? -0.222 11.174 -2.784 1.00 94.69 113 LEU A CA 1
ATOM 866 C C . LEU A 1 113 ? -1.250 10.776 -1.729 1.00 94.69 113 LEU A C 1
ATOM 868 O O . LEU A 1 113 ? -0.906 10.647 -0.562 1.00 94.69 113 LEU A O 1
ATOM 872 N N . ARG A 1 114 ? -2.483 10.479 -2.147 1.00 94.38 114 ARG A N 1
ATOM 873 C CA . ARG A 1 114 ? -3.523 10.002 -1.234 1.00 94.38 114 ARG A CA 1
ATOM 874 C C . ARG A 1 114 ? -3.143 8.692 -0.537 1.00 94.38 114 ARG A C 1
ATOM 876 O O . ARG A 1 114 ? -3.376 8.547 0.658 1.00 94.38 114 ARG A O 1
ATOM 883 N N . GLY A 1 115 ? -2.579 7.731 -1.269 1.00 94.31 115 GLY A N 1
ATOM 884 C CA . GLY A 1 115 ? -2.108 6.474 -0.687 1.00 94.31 115 GLY A CA 1
ATOM 885 C C . GLY A 1 115 ? -0.999 6.693 0.344 1.00 94.31 115 GLY A C 1
ATOM 886 O O . GLY A 1 115 ? -1.044 6.101 1.420 1.00 94.31 115 GLY A O 1
ATOM 887 N N . LEU A 1 116 ? -0.038 7.569 0.039 1.00 95.81 116 LEU A N 1
ATOM 888 C CA . LEU A 1 116 ? 1.053 7.923 0.951 1.00 95.81 116 LEU A CA 1
ATOM 889 C C . LEU A 1 116 ? 0.560 8.670 2.187 1.00 95.81 116 LEU A C 1
ATOM 891 O O . LEU A 1 116 ? 1.034 8.400 3.282 1.00 95.81 116 LEU A O 1
ATOM 895 N N .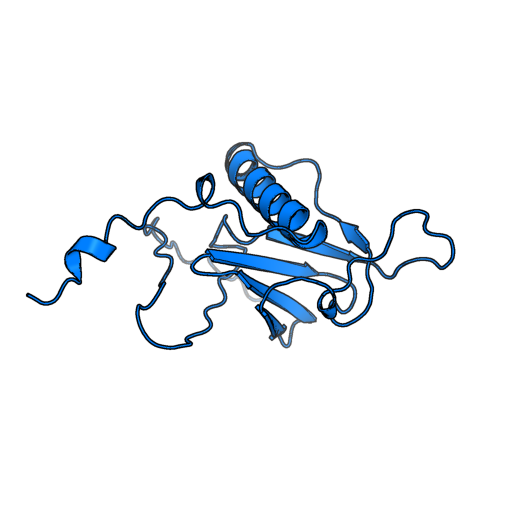 GLU A 1 117 ? -0.416 9.561 2.034 1.00 95.50 117 GLU A N 1
ATOM 896 C CA . GLU A 1 117 ? -1.048 10.263 3.149 1.00 95.50 117 GLU A CA 1
ATOM 897 C C . GLU A 1 117 ? -1.746 9.280 4.102 1.00 95.50 117 GLU A C 1
ATOM 899 O O . GLU A 1 117 ? -1.555 9.358 5.315 1.00 95.50 117 GLU A O 1
ATOM 904 N N . CYS A 1 118 ? -2.479 8.299 3.562 1.00 94.75 118 CYS A N 1
ATOM 905 C CA . CYS A 1 118 ? -3.066 7.214 4.351 1.00 94.75 118 CYS A CA 1
ATOM 906 C C . CYS A 1 118 ? -2.000 6.373 5.071 1.00 94.75 118 CYS A C 1
ATOM 908 O O . CYS A 1 118 ? -2.161 6.061 6.249 1.00 94.75 118 CYS A O 1
ATOM 910 N N . LEU A 1 119 ? -0.925 5.997 4.371 1.00 94.75 119 LEU A N 1
ATOM 911 C CA . LEU A 1 119 ? 0.157 5.201 4.952 1.00 94.75 119 LEU A CA 1
ATOM 912 C C . LEU A 1 119 ? 0.860 5.969 6.077 1.00 94.75 119 LEU A C 1
ATOM 914 O O . LEU A 1 119 ? 1.079 5.413 7.146 1.00 94.75 119 LEU A O 1
ATOM 918 N N . ASN A 1 120 ? 1.148 7.253 5.862 1.00 94.44 120 ASN A N 1
ATOM 919 C CA . ASN A 1 120 ? 1.768 8.117 6.859 1.00 94.44 120 ASN A CA 1
ATOM 920 C C . ASN A 1 120 ? 0.880 8.289 8.099 1.00 94.44 120 ASN A C 1
ATOM 922 O O . ASN A 1 120 ? 1.378 8.199 9.215 1.00 94.44 120 ASN A O 1
ATOM 926 N N . ALA A 1 121 ? -0.433 8.474 7.920 1.00 93.56 121 ALA A N 1
ATOM 927 C CA . ALA A 1 121 ? -1.376 8.535 9.036 1.00 93.56 121 ALA A CA 1
ATOM 928 C C . ALA A 1 121 ? -1.320 7.256 9.889 1.00 93.56 121 ALA A C 1
ATOM 930 O O . ALA A 1 121 ? -1.161 7.339 11.105 1.00 93.56 121 ALA A O 1
ATOM 931 N N . LEU A 1 122 ? -1.359 6.076 9.258 1.00 93.12 122 LEU A N 1
ATOM 932 C CA . LEU A 1 122 ? -1.258 4.798 9.972 1.00 93.12 122 LEU A CA 1
ATOM 933 C C . LEU A 1 122 ? 0.088 4.633 10.690 1.00 93.12 122 LEU A C 1
ATOM 935 O O . LEU A 1 122 ? 0.103 4.209 11.844 1.00 93.12 122 LEU A O 1
ATOM 939 N N . SER A 1 123 ? 1.200 5.002 10.048 1.00 91.94 123 SER A N 1
ATOM 940 C CA . SER A 1 123 ? 2.538 4.953 10.658 1.00 91.94 123 SER A CA 1
ATOM 941 C C . SER A 1 123 ? 2.681 5.885 11.866 1.00 91.94 123 SER A C 1
ATOM 943 O O . SER A 1 123 ? 3.452 5.596 12.773 1.00 91.94 123 SER A O 1
ATOM 945 N N . LEU A 1 124 ? 1.924 6.985 11.903 1.00 92.12 124 LEU A N 1
ATOM 946 C CA . LEU A 1 124 ? 1.858 7.912 13.038 1.00 92.12 124 LEU A CA 1
ATOM 947 C C . LEU A 1 124 ? 0.846 7.487 14.114 1.00 92.12 124 LEU A C 1
ATOM 949 O O . LEU A 1 124 ? 0.557 8.263 15.024 1.00 92.12 124 LEU A O 1
ATOM 953 N N . GLY A 1 125 ? 0.268 6.288 14.015 1.00 90.62 125 GLY A N 1
ATOM 954 C CA . GLY A 1 125 ? -0.721 5.811 14.979 1.00 90.62 125 GLY A CA 1
ATOM 955 C C . GLY A 1 125 ? -2.130 6.389 14.775 1.00 90.62 125 GLY A C 1
ATOM 956 O O . GLY A 1 125 ? -2.998 6.210 15.627 1.00 90.62 125 GLY A O 1
ATOM 957 N N . GLN A 1 126 ? -2.379 7.095 13.670 1.00 91.31 126 GLN A N 1
ATOM 958 C CA . GLN A 1 126 ? -3.648 7.768 13.391 1.00 91.31 126 GLN A CA 1
ATOM 959 C C . GLN A 1 126 ? -4.607 6.880 12.587 1.00 91.31 126 GLN A C 1
ATOM 961 O O . GLN A 1 126 ? -4.235 5.854 12.014 1.00 91.31 126 GLN A O 1
ATOM 966 N N . GLN A 1 127 ? -5.873 7.295 12.525 1.00 89.88 127 GLN A N 1
ATOM 967 C CA . GLN A 1 127 ? -6.874 6.655 11.674 1.00 89.88 127 GLN A CA 1
ATOM 968 C C . GLN A 1 127 ? -6.724 7.058 10.203 1.00 89.88 127 GLN A C 1
ATOM 970 O O . GLN A 1 127 ? -6.157 8.101 9.872 1.00 89.88 127 GLN A O 1
ATOM 975 N N . LEU A 1 128 ? -7.277 6.232 9.310 1.00 88.88 128 LEU A N 1
ATOM 976 C CA . LEU A 1 128 ? -7.338 6.546 7.885 1.00 88.88 128 LEU A CA 1
ATOM 977 C C . LEU A 1 128 ? -8.184 7.813 7.660 1.00 88.88 128 LEU A C 1
ATOM 979 O O . LEU A 1 128 ? -9.341 7.826 8.079 1.00 88.88 128 LEU A O 1
ATOM 983 N N . PRO A 1 129 ? -7.663 8.863 6.991 1.00 86.94 129 PRO A N 1
ATOM 984 C CA . PRO A 1 129 ? -8.379 10.131 6.879 1.00 86.94 129 PRO A CA 1
ATOM 985 C C . PRO A 1 129 ? -9.668 9.999 6.044 1.00 86.94 129 PRO A C 1
ATOM 987 O O . PRO A 1 129 ? -9.574 9.804 4.827 1.00 86.94 129 PRO A O 1
ATOM 990 N N . PRO A 1 130 ? -10.872 10.186 6.623 1.00 84.88 130 PRO A N 1
ATOM 991 C CA . PRO A 1 130 ? -12.132 9.926 5.918 1.00 84.88 130 PRO A CA 1
ATOM 992 C C . PRO A 1 130 ? -12.325 10.792 4.674 1.00 84.88 130 PRO A C 1
ATOM 994 O O . PRO A 1 130 ? -12.824 10.316 3.663 1.00 84.88 130 PRO A O 1
ATOM 997 N N . ARG A 1 131 ? -11.826 12.040 4.699 1.00 85.69 131 ARG A N 1
ATOM 998 C CA . ARG A 1 131 ? -11.858 12.988 3.563 1.00 85.69 131 ARG A CA 1
ATOM 999 C C . ARG A 1 131 ? -11.267 12.425 2.272 1.00 85.69 131 ARG A C 1
ATOM 1001 O O . ARG A 1 131 ? -11.566 12.908 1.184 1.00 85.69 131 ARG A O 1
ATOM 1008 N N . LEU A 1 132 ? -10.360 11.459 2.403 1.00 85.00 132 LEU A N 1
ATOM 1009 C CA . LEU A 1 132 ? -9.718 10.845 1.264 1.00 85.00 132 LEU A CA 1
ATOM 1010 C C . LEU A 1 132 ? -10.708 9.887 0.607 1.00 85.00 132 LEU A C 1
ATOM 1012 O O . LEU A 1 132 ? -10.801 9.875 -0.613 1.00 85.00 132 LEU A O 1
ATOM 1016 N N . PHE A 1 133 ? -11.509 9.156 1.376 1.00 81.31 133 PHE A N 1
ATOM 1017 C CA . PHE A 1 133 ? -12.484 8.185 0.895 1.00 81.31 133 PHE A CA 1
ATOM 1018 C C . PHE A 1 133 ? -13.752 8.883 0.407 1.00 81.31 133 PHE A C 1
ATOM 1020 O O . PHE A 1 133 ? -14.464 9.544 1.153 1.00 81.31 133 PHE A O 1
ATOM 1027 N N . ALA A 1 134 ? -14.023 8.763 -0.896 1.00 69.56 134 ALA A N 1
ATOM 1028 C CA . ALA A 1 134 ? -15.266 9.273 -1.448 1.00 69.56 134 ALA A CA 1
ATOM 1029 C C . ALA A 1 134 ? -16.423 8.436 -0.878 1.00 69.56 134 ALA A C 1
ATOM 1031 O O . ALA A 1 134 ? -16.345 7.208 -0.965 1.00 69.56 134 ALA A O 1
ATOM 1032 N N . PRO A 1 135 ? -17.489 9.064 -0.351 1.00 61.66 135 PRO A N 1
ATOM 1033 C CA . PRO A 1 135 ? -18.681 8.342 0.061 1.00 61.66 135 PRO A CA 1
ATOM 1034 C C . PRO A 1 135 ? -19.195 7.496 -1.102 1.00 61.66 135 PRO A C 1
ATOM 1036 O O . PRO A 1 135 ? -19.362 7.996 -2.224 1.00 61.66 135 PRO A O 1
ATOM 1039 N N . GLU A 1 136 ? -19.429 6.209 -0.860 1.00 56.41 136 GLU A N 1
ATOM 1040 C CA . GLU A 1 136 ? -19.950 5.330 -1.894 1.00 56.41 136 GLU A CA 1
ATOM 1041 C C . GLU A 1 136 ? -21.392 5.742 -2.226 1.00 56.41 136 GLU A C 1
ATOM 1043 O O . GLU A 1 136 ? -22.338 5.446 -1.499 1.00 56.41 136 GLU A O 1
ATOM 1048 N N . LYS A 1 137 ? -21.588 6.420 -3.365 1.00 53.34 137 LYS A N 1
ATOM 1049 C CA . LYS A 1 137 ? -22.914 6.896 -3.811 1.00 53.34 137 LYS A CA 1
ATOM 1050 C C . LYS A 1 137 ? -23.954 5.775 -3.974 1.00 53.34 137 LYS A C 1
ATOM 1052 O O . LYS A 1 137 ? -25.138 6.061 -4.122 1.00 53.34 137 LYS A O 1
ATOM 1057 N N . ARG A 1 138 ? -23.524 4.508 -3.999 1.00 53.28 138 ARG A N 1
ATOM 1058 C CA . ARG A 1 138 ? -24.391 3.336 -4.187 1.00 53.28 138 ARG A CA 1
ATOM 1059 C C . ARG A 1 138 ? -24.943 2.757 -2.883 1.00 53.28 138 ARG A C 1
ATOM 1061 O O . ARG A 1 138 ? -25.927 2.031 -2.970 1.00 53.28 138 ARG A O 1
ATOM 1068 N N . GLY A 1 139 ? -24.402 3.115 -1.713 1.00 47.53 139 GLY A N 1
ATOM 1069 C CA . GLY A 1 139 ? -24.888 2.612 -0.419 1.00 47.53 139 GLY A CA 1
ATOM 1070 C C . GLY A 1 139 ? -26.361 2.945 -0.141 1.00 47.53 139 GLY A C 1
ATOM 1071 O O . GLY A 1 139 ? -27.064 2.169 0.493 1.00 47.53 139 GLY A O 1
ATOM 1072 N N . VAL A 1 140 ? -26.875 4.037 -0.721 1.00 48.31 140 VAL A N 1
ATOM 1073 C CA . VAL A 1 140 ? -28.295 4.427 -0.612 1.00 48.31 140 VAL A CA 1
ATOM 1074 C C . VAL A 1 140 ? -29.227 3.479 -1.384 1.00 48.31 140 VAL A C 1
ATOM 1076 O O . VAL A 1 140 ? -30.405 3.382 -1.070 1.00 48.31 140 VAL A O 1
ATOM 1079 N N . ARG A 1 141 ? -28.730 2.736 -2.384 1.00 48.81 141 ARG A N 1
ATOM 1080 C CA . ARG A 1 141 ? -29.556 1.800 -3.176 1.00 48.81 141 ARG A CA 1
ATOM 1081 C C . ARG A 1 141 ? -29.684 0.406 -2.553 1.00 48.81 141 ARG A C 1
ATOM 1083 O O . ARG A 1 141 ? -30.335 -0.447 -3.147 1.00 48.81 141 ARG A O 1
ATOM 1090 N N . LEU A 1 142 ? -29.071 0.178 -1.392 1.00 47.44 142 LEU A N 1
ATOM 1091 C CA . LEU A 1 142 ? -29.158 -1.071 -0.629 1.00 47.44 142 LEU A CA 1
ATOM 1092 C C . LEU A 1 142 ? -29.753 -0.861 0.774 1.00 47.44 142 LEU A C 1
ATOM 1094 O O . LEU A 1 142 ? -29.572 -1.706 1.646 1.00 47.44 142 LEU A O 1
ATOM 1098 N N . SER A 1 143 ? -30.486 0.234 1.008 1.00 43.03 143 SER A N 1
ATOM 1099 C CA . SER A 1 143 ? -31.413 0.277 2.140 1.00 43.03 143 SER A CA 1
ATOM 1100 C C . SER A 1 143 ? -32.617 -0.596 1.794 1.00 43.03 143 SER A C 1
ATOM 1102 O O . SER A 1 143 ? -33.448 -0.214 0.968 1.00 43.03 143 SER A O 1
ATOM 1104 N N . PHE A 1 144 ? -32.688 -1.784 2.386 1.00 48.72 144 PHE A N 1
ATOM 1105 C CA . PHE A 1 144 ? -33.932 -2.543 2.423 1.00 48.72 144 PHE A CA 1
ATOM 1106 C C . PHE A 1 144 ? -34.956 -1.696 3.193 1.00 48.72 144 PHE A C 1
ATOM 1108 O O . PHE A 1 144 ? -34.718 -1.366 4.356 1.00 48.72 144 PHE A O 1
ATOM 1115 N N . VAL A 1 145 ? -36.019 -1.274 2.501 1.00 47.44 145 VAL A N 1
ATOM 1116 C CA . VAL A 1 145 ? -37.241 -0.718 3.105 1.00 47.44 145 VAL A CA 1
ATOM 1117 C C . VAL A 1 145 ? -38.139 -1.877 3.500 1.00 47.44 145 VAL A C 1
ATOM 1119 O O . VAL A 1 145 ? -38.245 -2.814 2.674 1.00 47.44 145 VAL A O 1
#

Solvent-accessible surface area (backbone atoms only — not comparable to full-atom values): 9362 Å² total; per-residue (Å²): 140,84,84,80,77,82,78,86,73,74,92,68,83,86,72,81,83,75,61,85,89,62,94,77,84,84,85,76,58,61,92,79,35,70,69,38,34,67,33,37,30,38,74,63,59,98,80,59,91,65,80,62,48,45,67,87,76,36,81,46,55,71,46,78,48,79,45,96,86,66,44,32,36,37,40,39,36,38,90,99,42,76,49,38,35,39,37,38,76,47,68,66,92,40,65,18,40,79,44,61,84,91,77,68,61,76,91,45,42,69,43,48,52,51,42,49,52,37,50,51,29,29,75,72,64,44,70,63,60,62,88,74,58,75,79,66,85,61,62,75,80,69,65,85,126